Protein AF-A0A945X183-F1 (afdb_monomer_lite)

Radius of gyration: 14.2 Å; chains: 1; bounding box: 33×15×39 Å

Foldseek 3Di:
DQLVVLVVLLVVLVVLLVVLVVDPDPVSSVVSPVVSVVSNVVSVVSNVVVVVVVVVVD

Sequence (58 aa):
MKSISASIVILAAAVLLAGGSHVAHGQTRVFVQLVGCAAGLLGFGVWFVALQDKGESE

Structure (mmCIF, N/CA/C/O backbone):
data_AF-A0A945X183-F1
#
_entry.id   AF-A0A945X183-F1
#
loop_
_atom_site.group_PDB
_atom_site.id
_atom_site.type_symbol
_atom_site.label_atom_id
_atom_site.label_alt_id
_atom_site.label_comp_id
_atom_site.label_asym_id
_atom_site.label_entity_id
_atom_site.label_seq_id
_atom_site.pdbx_PDB_ins_code
_atom_site.Cartn_x
_atom_site.Cartn_y
_atom_site.Cartn_z
_atom_site.occupancy
_atom_site.B_iso_or_equiv
_atom_site.auth_seq_id
_atom_site.auth_comp_id
_atom_site.auth_asym_id
_atom_site.auth_atom_id
_atom_site.pdbx_PDB_model_num
ATOM 1 N N . MET A 1 1 ? -5.479 3.856 19.054 1.00 50.94 1 MET A N 1
ATOM 2 C CA . MET A 1 1 ? -4.261 3.353 18.369 1.00 50.94 1 MET A CA 1
ATOM 3 C C . MET A 1 1 ? -4.534 2.698 17.006 1.00 50.94 1 MET A C 1
ATOM 5 O O . MET A 1 1 ? -3.743 2.923 16.103 1.00 50.94 1 MET A O 1
ATOM 9 N N . LYS A 1 2 ? -5.643 1.959 16.802 1.00 53.09 2 LYS A N 1
ATOM 10 C CA . LYS A 1 2 ? -5.976 1.303 15.511 1.00 53.09 2 LYS A CA 1
ATOM 11 C C . LYS A 1 2 ? -6.078 2.246 14.296 1.00 53.09 2 LYS A C 1
ATOM 13 O O . LYS A 1 2 ? -5.552 1.918 13.242 1.00 53.09 2 LYS A O 1
ATOM 18 N N . SER A 1 3 ? -6.678 3.428 14.456 1.00 57.25 3 SER A N 1
ATOM 19 C CA . SER A 1 3 ? -6.836 4.403 13.359 1.00 57.25 3 SER A CA 1
ATOM 20 C C . SER A 1 3 ? -5.494 4.913 12.802 1.00 57.25 3 SER A C 1
ATOM 22 O O . SER A 1 3 ? -5.291 4.924 11.595 1.00 57.25 3 SER A O 1
ATOM 24 N N . ILE A 1 4 ? -4.521 5.208 13.676 1.00 62.06 4 ILE A N 1
ATOM 25 C CA . ILE A 1 4 ? -3.179 5.669 13.268 1.00 62.06 4 ILE A CA 1
ATOM 26 C C . ILE A 1 4 ? -2.455 4.581 12.458 1.00 62.06 4 ILE A C 1
ATOM 28 O O . ILE A 1 4 ? -1.803 4.877 11.461 1.00 62.06 4 ILE A O 1
ATOM 32 N N . SER A 1 5 ? -2.620 3.311 12.846 1.00 68.25 5 SER A N 1
ATOM 33 C CA . SER A 1 5 ? -2.049 2.182 12.108 1.00 68.25 5 SER A CA 1
ATOM 34 C C . SER A 1 5 ? -2.670 2.017 10.718 1.00 68.25 5 SER A C 1
ATOM 36 O O . SER A 1 5 ? -1.944 1.7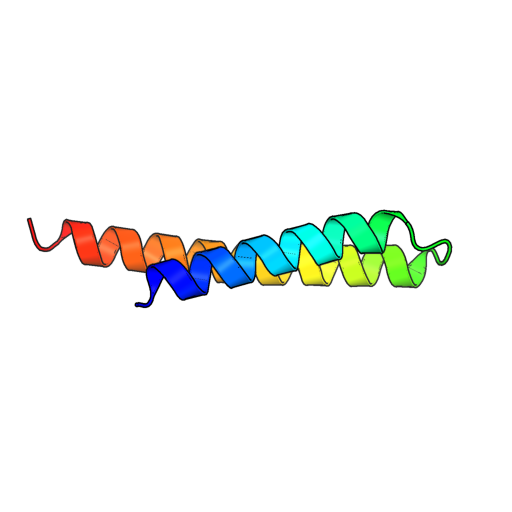05 9.780 1.00 68.25 5 SER A O 1
ATOM 38 N N . ALA A 1 6 ? -3.978 2.241 10.564 1.00 66.94 6 ALA A N 1
ATOM 39 C CA . ALA A 1 6 ? -4.646 2.147 9.267 1.00 66.94 6 ALA A CA 1
ATOM 40 C C . ALA A 1 6 ? -4.169 3.242 8.297 1.00 66.94 6 ALA A C 1
ATOM 42 O O . ALA A 1 6 ? -3.877 2.954 7.136 1.00 66.94 6 ALA A O 1
ATOM 43 N N . SER A 1 7 ? -3.981 4.472 8.785 1.00 69.69 7 SER A N 1
ATOM 44 C CA . SER A 1 7 ? -3.459 5.584 7.979 1.00 69.69 7 SER A CA 1
ATOM 45 C C . SER A 1 7 ? -2.050 5.316 7.439 1.00 69.69 7 SER A C 1
ATOM 47 O O . SER A 1 7 ? -1.751 5.671 6.301 1.00 69.69 7 SER A O 1
ATOM 49 N N . ILE A 1 8 ? -1.191 4.650 8.220 1.00 79.19 8 ILE A N 1
ATOM 50 C CA . ILE A 1 8 ? 0.172 4.278 7.800 1.00 79.19 8 ILE A CA 1
ATOM 51 C C . ILE A 1 8 ? 0.136 3.230 6.681 1.00 79.19 8 ILE A C 1
ATOM 53 O O . ILE A 1 8 ? 0.911 3.323 5.7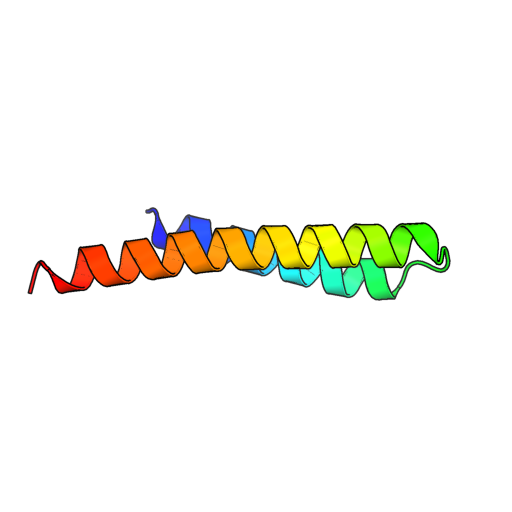31 1.00 79.19 8 ILE A O 1
ATOM 57 N N . VAL A 1 9 ? -0.781 2.261 6.756 1.00 77.19 9 VAL A N 1
ATOM 58 C CA . VAL A 1 9 ? -0.955 1.235 5.712 1.00 77.19 9 VAL A CA 1
ATOM 59 C C . VAL A 1 9 ? -1.416 1.870 4.398 1.00 77.19 9 VAL A C 1
ATOM 61 O O . VAL A 1 9 ? -0.882 1.543 3.339 1.00 77.19 9 VAL A O 1
ATOM 64 N N . ILE A 1 10 ? -2.346 2.826 4.462 1.00 75.44 10 ILE A N 1
ATOM 65 C CA . ILE A 1 10 ? -2.818 3.573 3.286 1.00 75.44 10 ILE A CA 1
ATOM 66 C C . ILE A 1 10 ? -1.683 4.422 2.693 1.00 75.44 10 ILE A C 1
ATOM 68 O O . ILE A 1 10 ? -1.491 4.432 1.476 1.00 75.44 10 ILE A O 1
ATOM 72 N N . LEU A 1 11 ? -0.885 5.084 3.539 1.00 78.69 11 LEU A N 1
ATOM 73 C CA . LEU A 1 11 ? 0.273 5.867 3.101 1.00 78.69 11 LEU A CA 1
ATOM 74 C C . LEU A 1 11 ? 1.320 4.980 2.408 1.00 78.69 11 LEU A C 1
ATOM 76 O O . LEU A 1 11 ? 1.796 5.317 1.326 1.00 78.69 11 LEU A O 1
ATOM 80 N N . ALA A 1 12 ? 1.643 3.822 2.987 1.00 77.31 12 ALA A N 1
ATOM 81 C CA . ALA A 1 12 ? 2.575 2.862 2.399 1.00 77.31 12 ALA A CA 1
ATOM 82 C C . ALA A 1 12 ? 2.068 2.320 1.052 1.00 77.31 12 ALA A C 1
ATOM 84 O O . ALA A 1 12 ? 2.841 2.223 0.100 1.00 77.31 12 ALA A O 1
ATOM 85 N N . ALA A 1 13 ? 0.767 2.036 0.938 1.00 75.44 13 ALA A N 1
ATOM 86 C CA . ALA A 1 13 ? 0.145 1.621 -0.317 1.00 75.44 13 ALA A CA 1
ATOM 87 C C . ALA A 1 13 ? 0.259 2.699 -1.410 1.00 75.44 13 ALA A C 1
ATOM 89 O O . ALA A 1 13 ? 0.584 2.384 -2.556 1.00 75.44 13 ALA A O 1
ATOM 90 N N . ALA A 1 14 ? 0.059 3.973 -1.055 1.00 76.00 14 ALA A N 1
ATOM 91 C CA . ALA A 1 14 ? 0.212 5.099 -1.974 1.00 76.00 14 ALA A CA 1
ATOM 92 C C . ALA A 1 14 ? 1.669 5.286 -2.430 1.00 76.00 14 ALA A C 1
ATOM 94 O O . ALA A 1 14 ? 1.917 5.515 -3.613 1.00 76.00 14 ALA A O 1
ATOM 95 N N . VAL A 1 15 ? 2.637 5.128 -1.520 1.00 79.94 15 VAL A N 1
ATOM 96 C CA . VAL A 1 15 ? 4.072 5.179 -1.851 1.00 79.94 15 VAL A CA 1
ATOM 97 C C . VAL A 1 15 ? 4.467 4.018 -2.763 1.00 79.94 15 VAL A C 1
ATOM 99 O O . VAL A 1 15 ? 5.202 4.235 -3.724 1.00 79.94 15 VAL A O 1
ATOM 102 N N . LEU A 1 16 ? 3.948 2.808 -2.525 1.00 74.62 16 LEU A N 1
ATOM 103 C CA . LEU A 1 16 ? 4.150 1.678 -3.433 1.00 74.62 16 LEU A CA 1
ATOM 104 C C . LEU A 1 16 ? 3.572 1.971 -4.821 1.00 74.62 16 LEU A C 1
ATOM 106 O O . LEU A 1 16 ? 4.270 1.779 -5.809 1.00 74.62 16 LEU A O 1
ATOM 110 N N . LEU A 1 17 ? 2.342 2.480 -4.915 1.00 72.00 17 LEU A N 1
ATOM 111 C CA . LEU A 1 17 ? 1.719 2.840 -6.195 1.00 72.00 17 LEU A CA 1
ATOM 112 C C . LEU A 1 17 ? 2.512 3.913 -6.951 1.00 72.00 17 LEU A C 1
ATOM 114 O O . LEU A 1 17 ? 2.765 3.767 -8.150 1.00 72.00 17 LEU A O 1
ATOM 118 N N . ALA A 1 18 ? 2.948 4.962 -6.250 1.00 74.69 18 ALA A N 1
ATOM 119 C CA . ALA A 1 18 ? 3.758 6.029 -6.824 1.00 74.69 18 ALA A CA 1
ATOM 120 C C . ALA A 1 18 ? 5.135 5.512 -7.275 1.00 74.69 18 ALA A C 1
ATOM 122 O O . ALA A 1 18 ? 5.542 5.761 -8.408 1.00 74.69 18 ALA A O 1
ATOM 123 N N . GLY A 1 19 ? 5.823 4.723 -6.446 1.00 73.94 19 GLY A N 1
ATOM 124 C CA . GLY A 1 19 ? 7.124 4.135 -6.776 1.00 73.94 19 GLY A CA 1
ATOM 125 C C . GLY A 1 19 ? 7.051 3.097 -7.900 1.00 73.94 19 GLY A C 1
ATOM 126 O O . GLY A 1 19 ? 7.886 3.097 -8.802 1.00 73.94 19 GLY A O 1
ATOM 127 N N . GLY A 1 20 ? 6.011 2.262 -7.913 1.00 66.44 20 GLY A N 1
ATOM 128 C CA . GLY A 1 20 ? 5.759 1.268 -8.959 1.00 66.44 20 GLY A CA 1
ATOM 129 C C . GLY A 1 20 ? 5.513 1.887 -10.332 1.00 66.44 20 GLY A C 1
ATOM 130 O O . GLY A 1 20 ? 5.881 1.298 -11.346 1.00 66.44 20 GLY A O 1
ATOM 131 N N . SER A 1 21 ? 4.959 3.102 -10.382 1.00 67.69 21 SER A N 1
ATOM 132 C CA . SER A 1 21 ? 4.764 3.844 -11.632 1.00 67.69 21 SER A CA 1
ATOM 133 C C . SER A 1 21 ? 6.077 4.263 -12.304 1.00 67.69 21 SER A C 1
ATOM 135 O O . SER A 1 21 ? 6.096 4.441 -13.521 1.00 67.69 21 SER A O 1
ATOM 137 N N . HIS A 1 22 ? 7.164 4.351 -11.530 1.00 70.75 22 HIS A N 1
ATOM 138 C CA . HIS A 1 22 ? 8.492 4.739 -11.997 1.00 70.75 22 HIS A CA 1
ATOM 139 C C . HIS A 1 22 ? 9.367 3.543 -12.418 1.00 70.75 22 HIS A C 1
ATOM 141 O O . HIS A 1 22 ? 10.487 3.734 -12.897 1.00 70.75 22 HIS A O 1
ATOM 147 N N . VAL A 1 23 ? 8.867 2.310 -12.263 1.00 72.06 23 VAL A N 1
ATOM 148 C CA . VAL A 1 23 ? 9.579 1.082 -12.638 1.00 72.06 23 VAL A CA 1
ATOM 149 C C . VAL A 1 23 ? 9.414 0.807 -14.135 1.00 72.06 23 VAL A C 1
ATOM 151 O O . VAL A 1 23 ? 8.307 0.610 -14.629 1.00 72.06 23 VAL A O 1
ATOM 154 N N . ALA A 1 24 ? 10.535 0.731 -14.859 1.00 68.25 24 ALA A N 1
ATOM 155 C CA . ALA A 1 24 ? 10.566 0.496 -16.308 1.00 68.25 24 ALA A CA 1
ATOM 156 C C . ALA A 1 24 ? 10.174 -0.939 -16.732 1.00 68.25 24 ALA A C 1
ATOM 158 O O . ALA A 1 24 ? 9.938 -1.195 -17.910 1.00 68.25 24 ALA A O 1
ATOM 159 N N . HIS A 1 25 ? 10.095 -1.885 -15.790 1.00 77.19 25 HIS A N 1
ATOM 160 C CA . HIS A 1 25 ? 9.660 -3.258 -16.055 1.00 77.19 25 HIS A CA 1
ATOM 161 C C . HIS A 1 25 ? 8.133 -3.391 -15.970 1.00 77.19 25 HIS A C 1
ATOM 163 O O . HIS A 1 25 ? 7.544 -3.257 -14.896 1.00 77.19 25 HIS A O 1
ATOM 169 N N . GLY A 1 26 ? 7.496 -3.722 -17.100 1.00 72.44 26 GLY A N 1
ATOM 170 C CA . GLY A 1 26 ? 6.035 -3.824 -17.214 1.00 72.44 26 GLY A CA 1
ATOM 171 C C . GLY A 1 26 ? 5.388 -4.822 -16.246 1.00 72.44 26 GLY A C 1
ATOM 172 O O . GLY A 1 26 ? 4.346 -4.519 -15.672 1.00 72.44 26 GLY A O 1
ATOM 173 N N . GLN A 1 27 ? 6.021 -5.973 -15.990 1.00 77.88 27 GLN A N 1
ATOM 174 C CA . GLN A 1 27 ? 5.492 -6.958 -15.033 1.00 77.88 27 GLN A CA 1
ATOM 175 C C . GLN A 1 27 ? 5.577 -6.470 -13.583 1.00 77.88 27 GLN A C 1
ATOM 177 O O . GLN A 1 27 ? 4.627 -6.621 -12.815 1.00 77.88 27 GLN A O 1
ATOM 182 N N . THR A 1 28 ? 6.682 -5.821 -13.224 1.00 75.12 28 THR A N 1
ATOM 183 C CA . THR A 1 28 ? 6.885 -5.263 -11.885 1.00 75.12 28 THR A CA 1
ATOM 184 C C . THR A 1 28 ? 5.910 -4.120 -11.610 1.00 75.12 28 THR A C 1
ATOM 186 O O . THR A 1 28 ? 5.375 -4.026 -10.510 1.00 75.12 28 THR A O 1
ATOM 189 N N . ARG A 1 29 ? 5.598 -3.296 -12.619 1.00 74.00 29 ARG A N 1
ATOM 190 C CA . ARG A 1 29 ? 4.597 -2.226 -12.510 1.00 74.00 29 ARG A CA 1
ATOM 191 C C . ARG A 1 29 ? 3.210 -2.769 -12.157 1.00 74.00 29 ARG A C 1
ATOM 193 O O . ARG A 1 29 ? 2.595 -2.288 -11.211 1.00 74.00 29 ARG A O 1
ATOM 200 N N . VAL A 1 30 ? 2.748 -3.798 -12.872 1.00 79.00 30 VAL A N 1
ATOM 201 C CA . VAL A 1 30 ? 1.441 -4.433 -12.619 1.00 79.00 30 VAL A CA 1
ATOM 202 C C . VAL A 1 30 ? 1.407 -5.093 -11.240 1.00 79.00 30 VAL A C 1
ATOM 204 O O . VAL A 1 30 ? 0.425 -4.941 -10.515 1.00 79.00 30 VAL A O 1
ATOM 207 N N . PHE A 1 31 ? 2.490 -5.767 -10.845 1.00 80.31 31 PHE A N 1
ATOM 208 C CA . PHE A 1 31 ? 2.601 -6.382 -9.524 1.00 80.31 31 PHE A CA 1
ATOM 209 C C . PHE A 1 31 ? 2.493 -5.347 -8.397 1.00 80.31 31 PHE A C 1
ATOM 211 O O . PHE A 1 31 ? 1.675 -5.499 -7.494 1.00 80.31 31 PHE A O 1
ATOM 218 N N . VAL A 1 32 ? 3.262 -4.257 -8.469 1.00 79.94 32 VAL A N 1
ATOM 219 C CA . VAL A 1 32 ? 3.249 -3.208 -7.439 1.00 79.94 32 VAL A CA 1
ATOM 220 C C . VAL A 1 32 ? 1.892 -2.502 -7.380 1.00 79.94 32 VAL A C 1
ATOM 222 O O . VAL A 1 32 ? 1.413 -2.173 -6.296 1.00 79.94 32 VAL A O 1
ATOM 225 N N . GLN A 1 33 ? 1.234 -2.323 -8.524 1.00 78.50 33 GLN A N 1
ATOM 226 C CA . GLN A 1 33 ? -0.093 -1.720 -8.597 1.00 78.50 33 GLN A CA 1
ATOM 227 C C . GLN A 1 33 ? -1.172 -2.615 -7.966 1.00 78.50 33 GLN A C 1
ATOM 229 O O . GLN A 1 33 ? -1.998 -2.120 -7.201 1.00 78.50 33 GLN A O 1
ATOM 234 N N . LEU A 1 34 ? -1.114 -3.932 -8.196 1.00 83.06 34 LEU A N 1
ATOM 235 C CA . LEU A 1 34 ? -1.978 -4.913 -7.528 1.00 83.06 34 LEU A CA 1
ATOM 236 C C . LEU A 1 34 ? -1.750 -4.944 -6.014 1.00 83.06 34 LEU A C 1
ATOM 238 O O . LEU A 1 34 ? -2.715 -4.907 -5.252 1.00 83.06 34 LEU A O 1
ATOM 242 N N . VAL A 1 35 ? -0.490 -4.967 -5.573 1.00 82.19 35 VAL A N 1
ATOM 243 C CA . VAL A 1 35 ? -0.138 -4.974 -4.145 1.00 82.19 35 VAL A CA 1
ATOM 244 C C . VAL A 1 35 ? -0.590 -3.682 -3.463 1.00 82.19 35 VAL A C 1
ATOM 246 O O . VAL A 1 35 ? -1.183 -3.737 -2.388 1.00 82.19 35 VAL A O 1
ATOM 249 N N . GLY A 1 36 ? -0.383 -2.525 -4.096 1.00 81.88 36 GLY A N 1
ATOM 250 C CA . GLY A 1 36 ? -0.857 -1.239 -3.588 1.00 81.88 36 GLY A CA 1
ATOM 251 C C . GLY A 1 36 ? -2.384 -1.159 -3.505 1.00 81.88 36 GLY A C 1
ATOM 252 O O . GLY A 1 36 ? -2.915 -0.714 -2.491 1.00 81.88 36 GLY A O 1
ATOM 253 N N . CYS A 1 37 ? -3.108 -1.661 -4.511 1.00 81.69 37 CYS A N 1
ATOM 254 C CA . CYS A 1 37 ? -4.571 -1.755 -4.457 1.00 81.69 37 CYS A CA 1
ATOM 255 C C . CYS A 1 37 ? -5.055 -2.684 -3.335 1.00 81.69 37 CYS A C 1
ATOM 257 O O . CYS A 1 37 ? -5.965 -2.317 -2.594 1.00 81.69 37 CYS A O 1
ATOM 259 N N . ALA A 1 38 ? -4.445 -3.861 -3.180 1.00 84.62 38 ALA A N 1
ATOM 260 C CA . ALA A 1 38 ? -4.809 -4.814 -2.134 1.00 84.62 38 ALA A CA 1
ATOM 261 C C . ALA A 1 38 ? -4.547 -4.246 -0.729 1.00 84.62 38 ALA A C 1
ATOM 263 O O . ALA A 1 38 ? -5.418 -4.307 0.139 1.00 84.62 38 ALA A O 1
ATOM 264 N N . ALA A 1 39 ? -3.381 -3.631 -0.518 1.00 81.25 39 ALA A N 1
ATOM 265 C CA . ALA A 1 39 ? -3.036 -2.977 0.741 1.00 81.25 39 ALA A CA 1
ATOM 266 C C . ALA A 1 39 ? -3.961 -1.786 1.043 1.00 81.25 39 ALA A C 1
ATOM 268 O O . ALA A 1 39 ?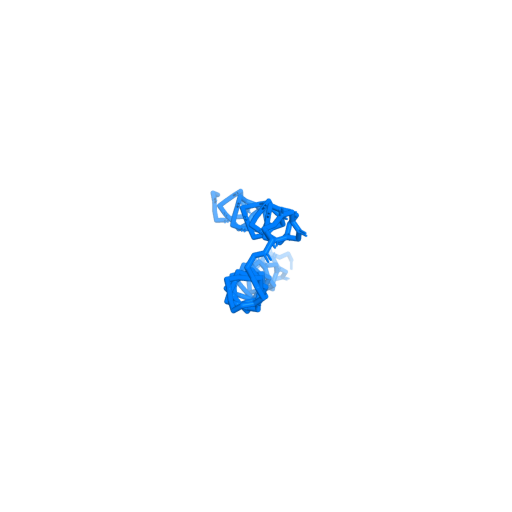 -4.398 -1.623 2.181 1.00 81.25 39 ALA A O 1
ATOM 269 N N . GLY A 1 40 ? -4.311 -0.994 0.024 1.00 81.25 40 GLY A N 1
ATOM 270 C CA . GLY A 1 40 ? -5.270 0.104 0.139 1.00 81.25 40 GLY A CA 1
ATOM 271 C C . GLY A 1 40 ? -6.664 -0.374 0.549 1.00 81.25 40 GLY A C 1
ATOM 272 O O . GLY A 1 40 ? -7.234 0.172 1.488 1.00 81.25 40 GLY A O 1
ATOM 273 N N . LEU A 1 41 ? -7.187 -1.429 -0.085 1.00 82.81 41 LEU A N 1
ATOM 274 C CA . LEU A 1 41 ? -8.489 -2.017 0.260 1.00 82.81 41 LEU A CA 1
ATOM 275 C C . LEU A 1 41 ? -8.517 -2.579 1.683 1.00 82.81 41 LEU A C 1
ATOM 277 O O . LEU A 1 41 ? -9.479 -2.342 2.412 1.00 82.81 41 LEU A O 1
ATOM 281 N N . LEU A 1 42 ? -7.462 -3.28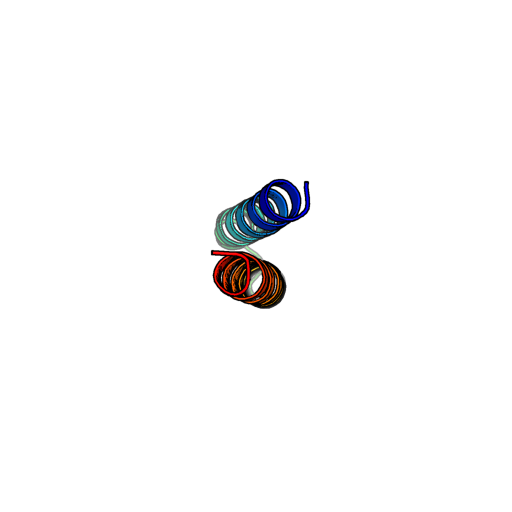2 2.102 1.00 81.75 42 LEU A N 1
ATOM 282 C CA . LEU A 1 42 ? -7.358 -3.808 3.466 1.00 81.75 42 LEU A CA 1
ATOM 283 C C . LEU A 1 42 ? -7.254 -2.681 4.499 1.00 81.75 42 LEU A C 1
ATOM 285 O O . LEU A 1 42 ? -7.956 -2.708 5.509 1.00 81.75 42 LEU A O 1
ATOM 289 N N . GLY A 1 43 ? -6.428 -1.665 4.234 1.00 80.50 43 GLY A N 1
ATOM 290 C CA . GLY A 1 43 ? -6.306 -0.487 5.091 1.00 80.50 43 GLY A CA 1
ATOM 291 C C . GLY A 1 43 ? -7.626 0.275 5.217 1.00 80.50 43 GLY A C 1
ATOM 292 O O . GLY A 1 43 ? -8.026 0.632 6.324 1.00 80.50 43 GLY A O 1
ATOM 293 N N . PHE A 1 44 ? -8.341 0.460 4.103 1.00 78.56 44 PHE A N 1
ATOM 294 C CA . PHE A 1 44 ? -9.638 1.134 4.078 1.00 78.56 44 PHE A CA 1
ATOM 295 C C . PHE A 1 44 ? -10.726 0.314 4.775 1.00 78.56 44 PHE A C 1
ATOM 297 O O . PHE A 1 44 ? -11.499 0.876 5.541 1.00 78.56 44 PHE A O 1
ATOM 304 N N . GLY A 1 45 ? -10.761 -1.008 4.586 1.00 80.00 45 GLY A N 1
ATOM 305 C CA . GLY A 1 45 ? -11.704 -1.895 5.272 1.00 80.00 45 GLY A CA 1
ATOM 306 C C . GLY A 1 45 ? -11.516 -1.884 6.790 1.00 80.00 45 GLY A C 1
ATOM 307 O O . GLY A 1 45 ? -12.480 -1.720 7.533 1.00 80.00 45 GLY A O 1
ATOM 308 N N . VAL A 1 46 ? -10.268 -1.964 7.262 1.00 79.81 46 VAL A N 1
ATOM 309 C CA . VAL A 1 46 ? -9.947 -1.854 8.695 1.00 79.81 46 VAL A CA 1
ATOM 310 C C . VAL A 1 46 ? -10.314 -0.474 9.239 1.00 79.81 46 VAL A C 1
ATOM 312 O O . VAL A 1 46 ? -10.832 -0.373 10.351 1.00 79.81 46 VAL A O 1
ATOM 315 N N . TRP A 1 47 ? -10.073 0.589 8.470 1.00 75.12 47 TRP A N 1
ATOM 316 C CA . TRP A 1 47 ? -10.452 1.942 8.866 1.00 75.12 47 TRP A CA 1
ATOM 317 C C . TRP A 1 47 ? -11.972 2.122 8.933 1.00 75.12 47 TRP A C 1
ATOM 319 O O . TRP A 1 47 ? -12.471 2.693 9.898 1.00 75.12 47 TRP A O 1
ATOM 329 N N . PHE A 1 48 ? -12.708 1.581 7.963 1.00 77.94 48 PHE A N 1
ATOM 330 C CA . PHE A 1 48 ? -14.165 1.653 7.898 1.00 77.94 48 PHE A CA 1
ATOM 331 C C . PHE A 1 48 ? -14.829 0.887 9.049 1.00 77.94 48 PHE A C 1
ATOM 333 O O . PHE A 1 48 ? -15.716 1.423 9.707 1.00 77.94 48 PHE A O 1
ATOM 340 N N . VAL A 1 49 ? -14.342 -0.319 9.363 1.00 80.94 49 VAL A N 1
ATOM 341 C CA . VAL A 1 49 ? -14.780 -1.080 10.548 1.00 80.94 49 VAL A CA 1
ATOM 342 C C . VAL A 1 49 ? -14.471 -0.309 11.831 1.00 80.94 49 VAL A C 1
ATOM 344 O O . VAL A 1 49 ? -15.324 -0.204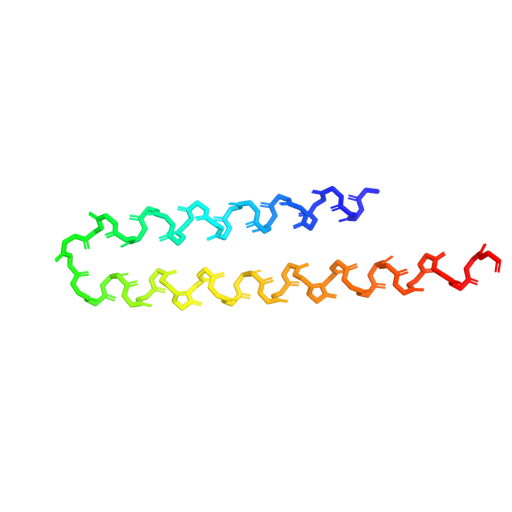 12.705 1.00 80.94 49 VAL A O 1
ATOM 347 N N . ALA A 1 50 ? -13.283 0.293 11.937 1.00 73.88 50 ALA A N 1
ATOM 348 C CA . ALA A 1 50 ? -12.921 1.102 13.099 1.00 73.88 50 ALA A CA 1
ATOM 349 C C . ALA A 1 50 ? -13.756 2.390 13.236 1.00 73.88 50 ALA A C 1
ATOM 351 O O . ALA A 1 50 ? -13.886 2.905 14.344 1.00 73.88 50 ALA A O 1
ATOM 352 N N . LEU A 1 51 ? -14.292 2.932 12.137 1.00 71.50 51 LEU A N 1
ATOM 353 C CA . LEU A 1 51 ? -15.219 4.066 12.163 1.00 71.50 51 LEU A CA 1
ATOM 354 C C . LEU A 1 51 ? -16.626 3.638 12.588 1.00 71.50 51 LEU A C 1
ATOM 356 O O . LEU A 1 51 ? -17.240 4.351 13.376 1.00 71.50 51 LEU A O 1
ATOM 360 N N . GLN A 1 52 ? -17.115 2.485 12.121 1.00 74.44 52 GLN A N 1
ATOM 361 C CA . GLN A 1 52 ? -18.407 1.947 12.564 1.00 74.44 52 GLN A CA 1
ATOM 362 C C . GLN A 1 52 ? -18.411 1.598 14.056 1.00 74.44 52 GLN A C 1
ATOM 364 O O . GLN A 1 52 ? -19.331 1.996 14.759 1.00 74.44 52 GLN A O 1
ATOM 369 N N . ASP A 1 53 ? -17.349 0.959 14.552 1.00 65.88 53 ASP A N 1
ATOM 370 C CA . ASP A 1 53 ? -17.168 0.641 15.980 1.00 65.88 53 ASP A CA 1
ATOM 371 C C . ASP A 1 53 ? -17.217 1.899 16.868 1.00 65.88 53 ASP A C 1
ATOM 373 O O . ASP A 1 53 ? -17.740 1.888 17.979 1.00 65.88 53 ASP A O 1
ATOM 377 N N . LYS A 1 54 ? -16.733 3.033 16.346 1.00 58.00 54 LYS A N 1
ATOM 378 C CA . LYS A 1 54 ? -16.742 4.312 17.059 1.00 58.00 54 LYS A CA 1
ATOM 379 C C . LYS A 1 54 ? -18.123 4.986 17.076 1.00 58.00 54 LYS A C 1
ATOM 381 O O . LYS A 1 54 ? -18.384 5.745 18.000 1.00 58.00 54 LYS A O 1
ATOM 386 N N . GLY A 1 55 ? -18.978 4.710 16.088 1.00 57.22 55 GLY A N 1
ATOM 387 C CA . GLY A 1 55 ? -20.334 5.264 15.984 1.00 57.22 55 GLY A CA 1
ATOM 388 C C . GLY A 1 55 ? -21.379 4.563 16.859 1.00 57.22 55 GLY A C 1
ATOM 389 O O . GLY A 1 55 ? -22.446 5.120 17.071 1.00 57.22 55 GLY A O 1
ATOM 390 N N . GLU A 1 56 ? -21.080 3.372 17.387 1.00 51.22 56 GLU A N 1
ATOM 391 C CA . GLU A 1 56 ? -21.949 2.652 18.338 1.00 51.22 56 GLU A CA 1
ATOM 392 C C . GLU A 1 56 ? -21.716 3.064 19.806 1.00 51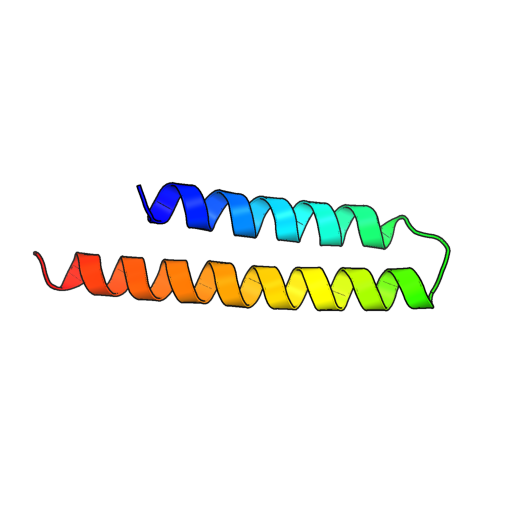.22 56 GLU A C 1
ATOM 394 O O . GLU A 1 56 ? -22.405 2.594 20.706 1.00 51.22 56 GLU A O 1
ATOM 399 N N . SER A 1 57 ? -20.722 3.923 20.062 1.00 51.12 57 SER A N 1
ATOM 400 C CA . SER A 1 57 ? -20.353 4.399 21.405 1.00 51.12 57 SER A CA 1
ATOM 401 C C . SER A 1 57 ? -20.797 5.841 21.705 1.00 51.12 57 SER A C 1
ATOM 403 O O . SER A 1 57 ? -20.370 6.385 22.726 1.00 51.12 57 SER A O 1
ATOM 405 N N . GLU A 1 58 ? -21.602 6.466 20.837 1.00 45.00 58 GLU A N 1
ATOM 406 C CA . GLU A 1 58 ? -22.198 7.801 21.048 1.00 45.00 58 GLU A CA 1
ATOM 407 C C . GLU A 1 58 ? -23.701 7.731 21.339 1.00 45.00 58 GLU A C 1
ATOM 409 O O . GLU A 1 58 ? -24.404 6.929 20.683 1.00 45.00 58 GLU A O 1
#

pLDDT: mean 72.83, std 9.42, range [45.0, 84.62]

Secondary structure (DSSP, 8-state):
-HHHHHHHHHHHHHHHHHHHHT-S-HHHHHHHHHHHHHHHHHHHHHHHHHHHHHHTT-